Protein AF-A0A9E5K893-F1 (afdb_monomer_lite)

Sequence (99 aa):
MERKETFTVTRDLVLENSFGTVGAEDGVKLHVTVGIKEDEAYGWFECYDIKSTGGDWYAEGGLWMEGKKVVDYDGVFCLPDFVISKLKSWGYDTSEVEL

pLDDT: mean 95.45, std 3.92, range [74.25, 98.56]

Structure (mmCIF, N/CA/C/O backbone):
data_AF-A0A9E5K893-F1
#
_entry.id   AF-A0A9E5K893-F1
#
loop_
_atom_site.group_PDB
_atom_site.id
_atom_site.type_symbol
_atom_site.label_atom_id
_atom_site.label_alt_id
_atom_site.label_comp_id
_atom_site.label_asym_id
_atom_site.label_entity_id
_atom_site.label_seq_id
_atom_site.pdbx_PDB_ins_code
_atom_site.Cartn_x
_atom_site.Cartn_y
_atom_site.Cartn_z
_atom_site.occupancy
_atom_site.B_iso_or_equiv
_atom_site.auth_seq_id
_atom_site.auth_comp_id
_atom_site.auth_asym_id
_atom_site.auth_atom_id
_atom_site.pdbx_PDB_model_num
ATOM 1 N N . MET A 1 1 ? -3.475 5.158 18.769 1.00 74.25 1 MET A N 1
ATOM 2 C CA . MET A 1 1 ? -2.300 4.250 18.779 1.00 74.25 1 MET A CA 1
ATOM 3 C C . MET A 1 1 ? -1.813 4.169 17.353 1.00 74.25 1 MET A C 1
ATOM 5 O O . MET A 1 1 ? -2.636 3.968 16.468 1.00 74.25 1 MET A O 1
A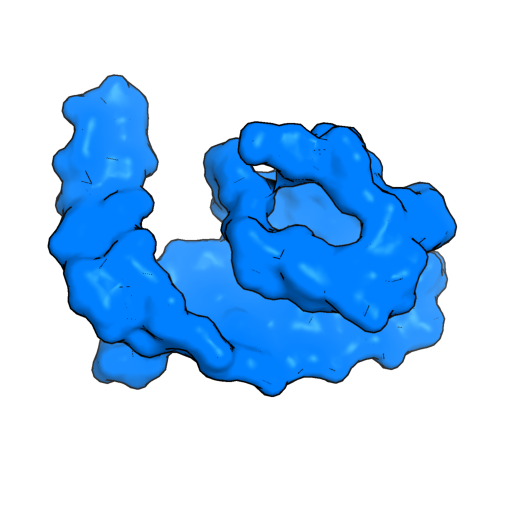TOM 9 N N . GLU A 1 2 ? -0.515 4.357 17.132 1.00 86.94 2 GLU A N 1
ATOM 10 C CA . GLU A 1 2 ? 0.056 4.316 15.787 1.00 86.94 2 GLU A CA 1
ATOM 11 C C . GLU A 1 2 ? 0.634 2.927 15.500 1.00 86.94 2 GLU A C 1
ATOM 13 O O . GLU A 1 2 ? 1.414 2.388 16.291 1.00 86.94 2 GLU A O 1
ATOM 18 N N . ARG A 1 3 ? 0.246 2.343 14.366 1.00 94.88 3 ARG A N 1
ATOM 19 C CA . ARG A 1 3 ? 0.822 1.109 13.833 1.00 94.88 3 ARG A CA 1
ATOM 20 C C . ARG A 1 3 ? 1.347 1.384 12.436 1.00 94.88 3 ARG A C 1
ATOM 22 O O . ARG A 1 3 ? 0.612 1.882 11.595 1.00 94.88 3 ARG A O 1
ATOM 29 N N . LYS A 1 4 ? 2.601 1.023 12.178 1.00 97.38 4 LYS A N 1
ATOM 30 C CA . LYS A 1 4 ? 3.253 1.218 10.882 1.00 97.38 4 LYS A CA 1
ATOM 31 C C . LYS A 1 4 ? 4.156 0.037 10.569 1.00 97.38 4 LYS A C 1
ATOM 33 O O . LYS A 1 4 ? 4.876 -0.436 11.446 1.00 97.38 4 LYS A O 1
ATOM 38 N N . GLU A 1 5 ? 4.151 -0.408 9.320 1.00 98.12 5 GLU A N 1
ATOM 39 C CA . GLU A 1 5 ? 5.104 -1.399 8.827 1.00 98.12 5 GLU A CA 1
ATOM 40 C C . GLU A 1 5 ? 5.488 -1.098 7.389 1.00 98.12 5 GLU A C 1
ATOM 42 O O . GLU A 1 5 ? 4.686 -0.606 6.594 1.00 98.12 5 GLU A O 1
ATOM 47 N N . THR A 1 6 ? 6.728 -1.442 7.075 1.00 98.06 6 THR A N 1
ATOM 48 C CA . THR A 1 6 ? 7.315 -1.286 5.758 1.00 98.06 6 THR A CA 1
ATOM 49 C C . THR A 1 6 ? 7.845 -2.635 5.290 1.00 98.06 6 THR A C 1
ATOM 51 O O . THR A 1 6 ? 8.515 -3.338 6.049 1.00 98.06 6 THR A O 1
ATOM 54 N N . PHE A 1 7 ? 7.535 -3.014 4.054 1.00 98.19 7 PHE A N 1
ATOM 55 C CA . PHE A 1 7 ? 7.890 -4.308 3.479 1.00 98.19 7 PHE A CA 1
ATOM 56 C C . PHE A 1 7 ? 8.115 -4.207 1.966 1.00 98.19 7 PHE A C 1
ATOM 58 O O . PHE A 1 7 ? 7.771 -3.213 1.331 1.00 98.19 7 PHE A O 1
ATOM 65 N N . THR A 1 8 ? 8.722 -5.241 1.383 1.00 98.12 8 THR A N 1
ATOM 66 C CA . THR A 1 8 ? 8.953 -5.327 -0.064 1.00 98.12 8 THR A CA 1
ATOM 67 C C . THR A 1 8 ? 8.022 -6.349 -0.689 1.00 98.12 8 THR A C 1
ATOM 69 O O . THR A 1 8 ? 7.842 -7.441 -0.148 1.00 98.12 8 THR A O 1
ATOM 72 N N . VAL A 1 9 ? 7.488 -6.019 -1.862 1.00 97.75 9 VAL A N 1
ATOM 73 C CA . VAL A 1 9 ? 6.759 -6.963 -2.717 1.00 97.75 9 VAL A CA 1
ATOM 74 C C . VAL A 1 9 ? 7.307 -6.928 -4.136 1.00 97.75 9 VAL A C 1
ATOM 76 O O . VAL A 1 9 ? 7.997 -5.991 -4.534 1.00 97.75 9 VAL A O 1
ATOM 79 N N . THR A 1 10 ? 7.021 -7.973 -4.901 1.00 97.94 10 THR A N 1
ATOM 80 C CA . THR A 1 10 ? 7.272 -8.009 -6.344 1.00 97.94 10 THR A CA 1
ATOM 81 C C . THR A 1 10 ? 5.939 -8.188 -7.051 1.00 97.94 10 THR A C 1
ATOM 83 O O . THR A 1 10 ? 5.140 -9.040 -6.641 1.00 97.94 10 THR A O 1
ATOM 86 N N . ARG A 1 11 ? 5.674 -7.336 -8.040 1.00 96.69 11 ARG A N 1
ATOM 87 C CA . ARG A 1 11 ? 4.414 -7.285 -8.783 1.00 96.69 11 ARG A CA 1
ATOM 88 C C . ARG A 1 11 ? 4.679 -6.961 -10.245 1.00 96.69 11 ARG A C 1
ATOM 90 O O . ARG A 1 11 ? 5.614 -6.227 -10.551 1.00 96.69 11 ARG A O 1
ATOM 97 N N . ASP A 1 12 ? 3.820 -7.486 -11.099 1.00 96.44 12 ASP A N 1
ATOM 98 C CA . ASP A 1 12 ? 3.685 -7.012 -12.469 1.00 96.44 12 ASP A CA 1
ATOM 99 C C . ASP A 1 12 ? 2.749 -5.802 -12.416 1.00 96.44 12 ASP A C 1
ATOM 101 O O . ASP A 1 12 ? 1.691 -5.864 -11.782 1.00 96.44 12 ASP A O 1
ATOM 105 N N . LEU A 1 13 ? 3.181 -4.676 -12.978 1.00 94.75 13 LEU A N 1
ATOM 106 C CA . LEU A 1 13 ? 2.484 -3.401 -12.863 1.00 94.75 13 LEU A CA 1
ATOM 107 C C . LEU A 1 13 ? 1.971 -2.942 -14.216 1.00 94.75 13 LEU A C 1
ATOM 109 O O . LEU A 1 13 ? 2.647 -3.065 -15.235 1.00 94.75 13 LEU A O 1
ATOM 113 N N . VAL A 1 14 ? 0.775 -2.363 -14.189 1.00 92.94 14 VAL A N 1
ATOM 114 C CA . VAL A 1 14 ? 0.127 -1.730 -15.332 1.00 92.94 14 VAL A CA 1
ATOM 115 C C . VAL A 1 14 ? -0.388 -0.372 -14.868 1.00 92.94 14 VAL A C 1
ATOM 117 O O . VAL A 1 14 ? -1.097 -0.281 -13.868 1.00 92.94 14 VAL A O 1
ATOM 120 N N . LEU A 1 15 ? -0.011 0.687 -15.581 1.00 89.06 15 LEU A N 1
ATOM 121 C CA . LEU A 1 15 ? -0.536 2.034 -15.393 1.00 89.06 15 LEU A CA 1
ATOM 122 C C . LEU A 1 15 ? -1.576 2.298 -16.478 1.00 89.06 15 LEU A C 1
ATOM 124 O O . LEU A 1 15 ? -1.256 2.272 -17.669 1.00 89.06 15 LEU A O 1
ATOM 128 N N . GLU A 1 16 ? -2.810 2.574 -16.070 1.00 89.75 16 GLU A N 1
ATOM 129 C CA . GLU A 1 16 ? -3.933 2.803 -16.978 1.00 89.75 16 GLU A CA 1
ATOM 130 C C . GLU A 1 16 ? -4.597 4.150 -16.710 1.00 89.75 16 GLU A C 1
ATOM 132 O O . GLU A 1 16 ? -4.655 4.637 -15.582 1.00 89.75 16 GLU A O 1
ATOM 137 N N . ASN A 1 17 ? -5.118 4.756 -17.772 1.00 88.56 17 ASN A N 1
ATOM 138 C CA . ASN A 1 17 ? -6.017 5.898 -17.692 1.00 88.56 17 ASN A CA 1
ATOM 139 C C . ASN A 1 17 ? -7.250 5.652 -18.576 1.00 88.56 17 ASN A C 1
ATOM 141 O O . ASN A 1 17 ? -7.383 4.604 -19.207 1.00 88.56 17 ASN A O 1
ATOM 145 N N . SER A 1 18 ? -8.146 6.636 -18.677 1.00 89.44 18 SER A N 1
ATOM 146 C CA . SER A 1 18 ? -9.378 6.519 -19.474 1.00 89.44 18 SER A CA 1
ATOM 147 C C . SER A 1 18 ? -9.160 6.266 -20.977 1.00 89.44 18 SER A C 1
ATOM 149 O O . SER A 1 18 ? -10.123 5.978 -21.684 1.00 89.44 18 SER A O 1
ATOM 151 N N . PHE A 1 19 ? -7.928 6.391 -21.478 1.00 92.69 19 PHE A N 1
ATOM 152 C CA . PHE A 1 19 ? -7.540 6.137 -22.868 1.00 92.69 19 PHE A CA 1
ATOM 153 C C . PHE A 1 19 ? -6.792 4.803 -23.055 1.00 92.69 19 PHE A C 1
ATOM 155 O O . PHE A 1 19 ? -6.459 4.462 -24.190 1.00 92.69 19 PHE A O 1
ATOM 162 N N . GLY A 1 20 ? -6.556 4.045 -21.978 1.00 92.31 20 GLY A N 1
ATOM 163 C CA . GLY A 1 20 ? -5.910 2.731 -21.986 1.00 92.31 20 GLY A CA 1
ATOM 164 C C . GLY A 1 20 ? -4.607 2.680 -21.185 1.00 92.31 20 GLY A C 1
ATOM 165 O O . GLY A 1 20 ? -4.324 3.540 -20.348 1.00 92.31 20 GLY A O 1
ATOM 166 N N . THR A 1 21 ? -3.809 1.645 -21.446 1.00 94.00 21 THR A N 1
ATOM 167 C CA . THR A 1 21 ? -2.515 1.417 -20.795 1.00 94.00 21 THR A CA 1
ATOM 168 C C . THR A 1 21 ? -1.469 2.431 -21.261 1.00 94.00 21 THR A C 1
ATOM 170 O O . THR A 1 21 ? -1.213 2.570 -22.457 1.00 94.00 21 THR A O 1
ATOM 173 N N . VAL A 1 22 ? -0.826 3.111 -20.312 1.00 93.38 22 VAL A N 1
ATOM 174 C CA . VAL A 1 22 ? 0.259 4.077 -20.558 1.00 93.38 22 VAL A CA 1
ATOM 175 C C . VAL A 1 22 ? 1.629 3.585 -20.084 1.00 93.38 22 VAL A C 1
ATOM 177 O O . VAL A 1 22 ? 2.644 4.165 -20.459 1.00 93.38 22 VAL A O 1
ATOM 180 N N . GLY A 1 23 ? 1.675 2.499 -19.311 1.00 92.38 23 GLY A N 1
ATOM 181 C CA . GLY A 1 23 ? 2.911 1.843 -18.896 1.00 92.38 23 GLY A CA 1
ATOM 182 C C . GLY A 1 23 ? 2.644 0.427 -18.401 1.00 92.38 23 GLY A C 1
ATOM 183 O O . GLY A 1 23 ? 1.587 0.164 -17.833 1.00 92.38 23 GLY A O 1
ATOM 184 N N . ALA A 1 24 ? 3.586 -0.483 -18.631 1.00 95.62 24 ALA A N 1
ATOM 185 C CA . ALA A 1 24 ? 3.552 -1.834 -18.084 1.00 95.62 24 ALA A CA 1
ATOM 186 C C . ALA A 1 24 ? 4.983 -2.339 -17.859 1.00 95.62 24 ALA A C 1
ATOM 188 O O . ALA A 1 24 ? 5.848 -2.134 -18.713 1.00 95.62 24 ALA A O 1
ATOM 189 N N . GLU A 1 25 ? 5.234 -2.981 -16.721 1.00 97.25 25 GLU A N 1
ATOM 190 C CA . GLU A 1 25 ? 6.527 -3.590 -16.389 1.00 97.25 25 GLU A CA 1
ATOM 191 C C . GLU A 1 25 ? 6.307 -4.809 -15.487 1.00 97.25 25 GLU A C 1
ATOM 193 O O . GLU A 1 25 ? 5.616 -4.731 -14.470 1.00 97.25 25 GLU A O 1
ATOM 198 N N . ASP A 1 26 ? 6.919 -5.934 -15.854 1.00 97.12 26 ASP A N 1
ATOM 199 C CA . ASP A 1 26 ? 6.849 -7.175 -15.084 1.00 97.12 26 ASP A CA 1
ATOM 200 C C . ASP A 1 26 ? 7.941 -7.215 -14.006 1.00 97.12 26 ASP A C 1
ATOM 202 O O . ASP A 1 26 ? 9.062 -6.732 -14.197 1.00 97.12 26 ASP A O 1
ATOM 206 N N . GLY A 1 27 ? 7.651 -7.859 -12.875 1.00 97.19 27 GLY A N 1
ATOM 207 C CA . GLY A 1 27 ? 8.649 -8.128 -11.840 1.00 97.19 27 GLY A CA 1
ATOM 208 C C . GLY A 1 27 ? 9.187 -6.888 -11.116 1.00 97.19 27 GLY A C 1
ATOM 209 O O . GLY A 1 27 ? 10.313 -6.915 -10.602 1.00 97.19 27 GLY A O 1
ATOM 210 N N . VAL A 1 28 ? 8.400 -5.814 -11.025 1.00 97.69 28 VAL A N 1
ATOM 211 C CA . VAL A 1 28 ? 8.783 -4.582 -10.326 1.00 97.69 28 VAL A CA 1
ATOM 212 C C . VAL A 1 28 ? 8.855 -4.838 -8.824 1.00 97.69 28 VAL A C 1
ATOM 214 O O . VAL A 1 28 ? 7.906 -5.313 -8.193 1.00 97.69 28 VAL A O 1
ATOM 217 N N . LYS A 1 29 ? 10.003 -4.515 -8.219 1.00 98.25 29 LYS A N 1
ATOM 218 C CA . LYS A 1 29 ? 10.182 -4.555 -6.763 1.00 98.25 29 LYS A CA 1
ATOM 219 C C . LYS A 1 29 ? 9.729 -3.241 -6.147 1.00 98.25 29 LYS A C 1
ATOM 221 O O . LYS A 1 29 ? 10.362 -2.209 -6.370 1.00 98.25 29 LYS A O 1
ATOM 226 N N . LEU A 1 30 ? 8.691 -3.316 -5.326 1.00 98.31 30 LEU A N 1
ATOM 227 C CA . LEU A 1 30 ? 8.108 -2.179 -4.632 1.00 98.31 30 LEU A CA 1
ATOM 228 C C . LEU A 1 30 ? 8.537 -2.147 -3.170 1.00 98.31 30 LEU A C 1
ATOM 230 O O . LEU A 1 30 ? 8.563 -3.178 -2.492 1.00 98.31 30 LEU A O 1
ATOM 234 N N . HIS A 1 31 ? 8.822 -0.951 -2.676 1.00 98.19 31 HIS A N 1
ATOM 235 C CA . HIS A 1 31 ? 8.843 -0.639 -1.259 1.00 98.19 31 HIS A CA 1
ATOM 236 C C . HIS A 1 31 ? 7.445 -0.173 -0.863 1.00 98.19 31 HIS A C 1
ATOM 238 O O . HIS A 1 31 ? 6.924 0.739 -1.492 1.00 98.19 31 HIS A O 1
ATOM 244 N N . VAL A 1 32 ? 6.831 -0.802 0.136 1.00 98.50 32 VAL A N 1
ATOM 245 C CA . VAL A 1 32 ? 5.463 -0.502 0.574 1.00 98.50 32 VAL A CA 1
ATOM 246 C C . VAL A 1 32 ? 5.484 -0.145 2.046 1.00 98.50 32 VAL A C 1
ATOM 248 O O . VAL A 1 32 ? 6.021 -0.897 2.857 1.00 98.50 32 VAL A O 1
ATOM 251 N N . THR A 1 33 ? 4.860 0.968 2.398 1.00 98.56 33 THR A N 1
ATOM 252 C CA . THR A 1 33 ? 4.582 1.367 3.773 1.00 98.56 33 THR A CA 1
ATOM 253 C C . THR A 1 33 ? 3.079 1.409 3.977 1.00 98.56 33 THR A C 1
ATOM 255 O O . THR A 1 33 ? 2.365 1.994 3.172 1.00 98.56 33 THR A O 1
ATOM 258 N N . VAL A 1 34 ? 2.602 0.808 5.066 1.00 98.56 34 VAL A N 1
ATOM 259 C CA . VAL A 1 34 ? 1.212 0.930 5.525 1.00 98.56 34 VAL A CA 1
ATOM 260 C C . VAL A 1 34 ? 1.238 1.459 6.951 1.00 98.56 34 VAL A C 1
ATOM 262 O O . VAL A 1 34 ? 2.015 0.976 7.780 1.00 98.56 34 VAL A O 1
ATOM 265 N N . GLY A 1 35 ? 0.409 2.459 7.228 1.00 98.00 35 GLY A N 1
ATOM 266 C CA . GLY A 1 35 ? 0.297 3.106 8.525 1.00 98.00 35 GLY A CA 1
ATOM 267 C C . GLY A 1 35 ? -1.154 3.304 8.945 1.00 98.00 35 GLY A C 1
ATOM 268 O O . GLY A 1 35 ? -2.034 3.493 8.114 1.00 98.00 35 GLY A O 1
ATOM 269 N N . ILE A 1 36 ? -1.404 3.235 10.248 1.00 97.44 36 ILE A N 1
ATOM 270 C CA . ILE A 1 36 ? -2.717 3.384 10.872 1.00 97.44 36 ILE A CA 1
ATOM 271 C C . ILE A 1 36 ? -2.549 4.233 12.127 1.00 97.44 36 ILE A C 1
ATOM 273 O O . ILE A 1 36 ? -1.739 3.913 12.998 1.00 97.44 36 ILE A O 1
ATOM 277 N N . LYS A 1 37 ? -3.349 5.289 12.231 1.00 94.56 37 LYS A N 1
ATOM 278 C CA . LYS A 1 37 ? -3.574 6.071 13.443 1.00 94.56 37 LYS A CA 1
ATOM 279 C C . LYS A 1 37 ? -4.985 5.791 13.941 1.00 94.56 37 LYS A C 1
ATOM 281 O O . LYS A 1 37 ? -5.953 6.429 13.532 1.00 94.56 37 LYS A O 1
ATOM 286 N N . GLU A 1 38 ? -5.103 4.807 14.826 1.00 83.44 38 GLU A N 1
ATOM 287 C CA . GLU A 1 38 ? -6.407 4.329 15.311 1.00 83.44 38 GLU A CA 1
ATOM 288 C C . GLU A 1 38 ? -7.223 5.430 16.007 1.00 83.44 38 GLU A C 1
ATOM 290 O O . GLU A 1 38 ? -8.447 5.438 15.942 1.00 83.44 38 GLU A O 1
ATOM 295 N N . ASP A 1 39 ? -6.546 6.376 16.654 1.00 89.06 39 ASP A N 1
ATOM 296 C CA . ASP A 1 39 ? -7.143 7.521 17.344 1.00 89.06 39 ASP A CA 1
ATOM 297 C C . ASP A 1 39 ? -7.663 8.611 16.400 1.00 89.06 39 ASP A C 1
ATOM 299 O O . ASP A 1 39 ? -8.548 9.371 16.787 1.00 89.06 39 ASP A O 1
ATOM 303 N N . GLU A 1 40 ? -7.166 8.660 15.164 1.00 91.56 40 GLU A N 1
ATOM 304 C CA . GLU A 1 40 ? -7.628 9.590 14.127 1.00 91.56 40 GLU A CA 1
ATOM 305 C C . GLU A 1 40 ? -8.633 8.934 13.165 1.00 91.56 40 GLU A C 1
ATOM 307 O O . GLU A 1 40 ? -9.064 9.578 12.213 1.00 91.56 40 GLU A O 1
ATOM 312 N N . ALA A 1 41 ? -9.004 7.663 13.391 1.00 93.81 41 ALA A N 1
ATOM 313 C CA . ALA A 1 41 ? -9.838 6.881 12.471 1.00 93.81 41 ALA A CA 1
ATOM 314 C C . ALA A 1 41 ? -9.295 6.891 11.021 1.00 93.81 41 ALA A C 1
ATOM 316 O O . ALA A 1 41 ? -10.049 6.822 10.048 1.00 93.81 41 ALA A O 1
ATOM 317 N N . TYR A 1 42 ? -7.966 6.979 10.889 1.00 96.62 42 TYR A N 1
ATOM 318 C CA . TYR A 1 42 ? -7.273 7.238 9.632 1.00 96.62 42 TYR A CA 1
ATOM 319 C C . TYR A 1 42 ? -6.039 6.349 9.469 1.00 96.62 42 TYR A C 1
ATOM 321 O O . TYR A 1 42 ? -5.328 6.043 10.428 1.00 96.62 42 TYR A O 1
ATOM 329 N N . GLY A 1 43 ? -5.759 5.953 8.237 1.00 97.62 43 GLY A N 1
ATOM 330 C CA . GLY A 1 43 ? -4.554 5.256 7.826 1.00 97.62 43 GLY A CA 1
ATOM 331 C C . GLY A 1 43 ? -4.032 5.789 6.502 1.00 97.62 43 GLY A C 1
ATOM 332 O O . GLY A 1 43 ? -4.660 6.612 5.848 1.00 97.62 43 GLY A O 1
ATOM 333 N N . TRP A 1 44 ? -2.865 5.312 6.105 1.00 98.38 44 TRP A N 1
ATOM 334 C CA . TRP A 1 44 ? -2.258 5.666 4.834 1.00 98.38 44 TRP A CA 1
ATOM 335 C C . TRP A 1 44 ? -1.451 4.500 4.288 1.00 98.38 44 TRP A C 1
ATOM 337 O O . TRP A 1 44 ? -1.013 3.610 5.028 1.00 98.38 44 TRP A O 1
ATOM 347 N N . PHE A 1 45 ? -1.218 4.533 2.987 1.00 98.50 45 PHE A N 1
ATOM 348 C CA . PHE A 1 45 ? -0.230 3.690 2.344 1.00 98.50 45 PHE A CA 1
ATOM 349 C C . PHE A 1 45 ? 0.606 4.512 1.372 1.00 98.50 45 PHE A C 1
ATOM 351 O O . PHE A 1 45 ? 0.161 5.522 0.839 1.00 98.50 45 PHE A O 1
ATOM 358 N N . GLU A 1 46 ? 1.822 4.047 1.142 1.00 98.44 46 GLU A N 1
ATOM 359 C CA . GLU A 1 46 ? 2.719 4.571 0.122 1.00 98.44 46 GLU A CA 1
ATOM 360 C C . GLU A 1 46 ? 3.480 3.389 -0.469 1.00 98.44 46 GLU A C 1
ATOM 362 O O . GLU A 1 46 ? 4.000 2.545 0.269 1.00 98.44 46 GLU A O 1
ATOM 367 N N . CYS A 1 47 ? 3.541 3.304 -1.792 1.00 97.75 47 CYS A N 1
ATOM 368 C CA . CYS A 1 47 ? 4.337 2.314 -2.489 1.00 97.75 47 CYS A CA 1
ATOM 369 C C . CYS A 1 47 ? 5.074 2.911 -3.680 1.00 97.75 47 CYS A C 1
ATOM 371 O O . CYS A 1 47 ? 4.512 3.687 -4.448 1.00 97.75 47 CYS A O 1
ATOM 373 N N . TYR A 1 48 ? 6.330 2.508 -3.846 1.00 97.62 48 TYR A N 1
ATOM 374 C CA . TYR A 1 48 ? 7.175 2.995 -4.926 1.00 97.62 48 TYR A CA 1
ATOM 375 C C . TYR A 1 48 ? 8.182 1.949 -5.385 1.00 97.62 48 TYR A C 1
ATOM 377 O O . TYR A 1 48 ? 8.602 1.094 -4.598 1.00 97.62 48 TYR A O 1
ATOM 385 N N . ASP A 1 49 ? 8.593 1.997 -6.651 1.00 97.81 49 ASP A N 1
ATOM 386 C CA . ASP A 1 49 ? 9.630 1.096 -7.137 1.00 97.81 49 ASP A CA 1
ATOM 387 C C . ASP A 1 49 ? 11.005 1.447 -6.564 1.00 97.81 49 ASP A C 1
ATOM 389 O O . ASP A 1 49 ? 11.435 2.598 -6.484 1.00 97.81 49 ASP A O 1
ATOM 393 N N . ILE A 1 50 ? 11.734 0.405 -6.178 1.00 97.31 50 ILE A N 1
ATOM 394 C CA . ILE A 1 50 ? 13.057 0.547 -5.562 1.00 97.31 50 ILE A CA 1
ATOM 395 C C . ILE A 1 50 ? 14.102 1.007 -6.589 1.00 97.31 50 ILE A C 1
ATOM 397 O O . ILE A 1 50 ? 15.076 1.662 -6.228 1.00 97.31 50 ILE A O 1
ATOM 401 N N . LYS A 1 51 ? 13.915 0.651 -7.865 1.00 96.88 51 LYS A N 1
ATOM 402 C CA . LYS A 1 51 ? 14.881 0.873 -8.951 1.00 96.88 51 LYS A CA 1
ATOM 403 C C . LYS A 1 51 ? 15.083 2.360 -9.242 1.00 96.88 51 LYS A C 1
ATOM 405 O O . LYS A 1 51 ? 16.226 2.798 -9.340 1.00 96.88 51 LYS A O 1
ATOM 410 N N . SER A 1 52 ? 13.996 3.110 -9.372 1.00 96.12 52 SER A N 1
ATOM 411 C CA . SER A 1 52 ? 13.990 4.547 -9.656 1.00 96.12 52 SER A CA 1
ATOM 412 C C . SER A 1 52 ? 13.697 5.395 -8.417 1.00 96.12 52 SER A C 1
ATOM 414 O O . SER A 1 52 ? 13.671 6.621 -8.507 1.00 96.12 52 SER A O 1
ATOM 416 N N . THR A 1 53 ? 13.486 4.763 -7.257 1.00 95.38 53 THR A N 1
ATOM 417 C CA . THR A 1 53 ? 13.057 5.425 -6.015 1.00 95.38 53 THR A CA 1
ATOM 418 C C . THR A 1 53 ? 11.741 6.196 -6.181 1.00 95.38 53 THR A C 1
ATOM 420 O O . THR A 1 53 ? 11.600 7.302 -5.669 1.00 95.38 53 THR A O 1
ATOM 423 N N . GLY A 1 54 ? 10.787 5.604 -6.910 1.00 93.56 54 GLY A N 1
ATOM 424 C CA . GLY A 1 54 ? 9.461 6.176 -7.168 1.00 93.56 54 GLY A CA 1
ATOM 425 C C . GLY A 1 54 ? 9.368 7.133 -8.353 1.00 93.56 54 GLY A C 1
ATOM 426 O O . GLY A 1 54 ? 8.378 7.847 -8.475 1.00 93.56 54 GLY A O 1
ATOM 427 N N . GLY A 1 55 ? 10.384 7.181 -9.215 1.00 94.81 55 GLY A N 1
ATOM 428 C CA . GLY A 1 55 ? 10.339 7.964 -10.451 1.00 94.81 55 GLY A CA 1
ATOM 429 C C . GLY A 1 55 ? 9.478 7.326 -11.545 1.00 94.81 55 GLY A C 1
ATOM 430 O O . GLY A 1 55 ? 8.823 8.050 -12.293 1.00 94.81 55 GLY A O 1
ATOM 431 N N . ASP A 1 56 ? 9.469 5.994 -11.619 1.00 94.06 56 ASP A N 1
ATOM 432 C CA . ASP A 1 56 ? 8.758 5.222 -12.643 1.00 94.06 56 ASP A CA 1
ATOM 433 C C . ASP A 1 56 ? 7.400 4.728 -12.123 1.00 94.06 56 ASP A C 1
ATOM 435 O O . ASP A 1 56 ? 6.389 4.825 -12.820 1.00 94.06 56 ASP A O 1
ATOM 439 N N . TRP A 1 57 ? 7.363 4.229 -10.882 1.00 96.00 57 TRP A N 1
ATOM 440 C CA . TRP A 1 57 ? 6.157 3.702 -10.254 1.00 96.00 57 TRP A CA 1
ATOM 441 C C . TRP A 1 57 ? 6.005 4.257 -8.845 1.00 96.00 57 TRP A C 1
ATOM 443 O O . TRP A 1 57 ? 6.815 3.983 -7.958 1.00 96.00 57 TRP A O 1
ATOM 453 N N . TYR A 1 58 ? 4.924 4.996 -8.629 1.00 95.94 58 TYR A N 1
ATOM 454 C CA . TYR A 1 58 ? 4.578 5.575 -7.341 1.00 95.94 58 TYR A CA 1
ATOM 455 C C . TYR A 1 58 ? 3.063 5.599 -7.170 1.00 95.94 58 TYR A C 1
ATOM 457 O O . TYR A 1 58 ? 2.335 5.972 -8.091 1.00 95.94 58 TYR A O 1
ATOM 465 N N . ALA A 1 59 ? 2.598 5.223 -5.986 1.00 96.00 59 ALA A N 1
ATOM 466 C CA . ALA A 1 59 ? 1.230 5.451 -5.557 1.00 96.00 59 ALA A CA 1
ATOM 467 C C . ALA A 1 59 ? 1.188 5.645 -4.042 1.00 96.00 59 ALA A C 1
ATOM 469 O O . ALA A 1 59 ? 1.901 4.975 -3.294 1.00 96.00 59 ALA A O 1
ATOM 470 N N . GLU A 1 60 ? 0.307 6.521 -3.592 1.00 97.75 60 GLU A N 1
ATOM 471 C CA . GLU A 1 60 ? -0.002 6.721 -2.184 1.00 97.75 60 GLU A CA 1
ATOM 472 C C . GLU A 1 60 ? -1.503 6.912 -2.017 1.00 97.75 60 GLU A C 1
ATOM 474 O O . GLU A 1 60 ? -2.232 7.121 -2.991 1.00 97.75 60 GLU A O 1
ATOM 479 N N . GLY A 1 61 ? -1.970 6.833 -0.780 1.00 98.06 61 GLY A N 1
ATOM 480 C CA . GLY A 1 61 ? -3.373 7.054 -0.510 1.00 98.06 61 GLY A CA 1
ATOM 481 C C . GLY A 1 61 ? -3.736 7.044 0.959 1.00 98.06 61 GLY A C 1
ATOM 482 O O . GLY A 1 61 ? -2.970 6.605 1.824 1.00 98.06 61 GLY A O 1
ATOM 483 N N . GLY A 1 62 ? -4.938 7.545 1.221 1.00 98.06 62 GLY A N 1
ATOM 484 C CA . GLY A 1 62 ? -5.567 7.539 2.533 1.00 98.06 62 GLY A CA 1
ATOM 485 C C . GLY A 1 62 ? -6.454 6.312 2.720 1.00 98.06 62 GLY A C 1
ATOM 486 O O . GLY A 1 62 ? -6.994 5.766 1.760 1.00 98.06 62 GLY A O 1
ATOM 487 N N . LEU A 1 63 ? -6.606 5.892 3.971 1.00 98.12 63 LEU A N 1
ATOM 488 C CA . LEU A 1 63 ? -7.501 4.827 4.410 1.00 98.12 63 LEU A CA 1
ATOM 489 C C . LEU A 1 63 ? -8.414 5.395 5.495 1.00 98.12 63 LEU A C 1
ATOM 491 O O . LEU A 1 63 ? -7.928 5.887 6.514 1.00 98.12 63 LEU A O 1
ATOM 495 N N . TRP A 1 64 ? -9.725 5.298 5.315 1.00 97.56 64 TRP A N 1
ATOM 496 C CA . TRP A 1 64 ? -10.698 5.713 6.323 1.00 97.56 64 TRP A CA 1
ATOM 497 C C . TRP A 1 64 ? -11.219 4.506 7.076 1.00 97.56 64 TRP A C 1
ATOM 499 O O . TRP A 1 64 ? -11.454 3.441 6.497 1.00 97.56 64 TRP A O 1
ATOM 509 N N . MET A 1 65 ? -11.381 4.667 8.388 1.00 95.69 65 MET A N 1
ATOM 510 C CA . MET A 1 65 ? -11.690 3.550 9.268 1.00 95.69 65 MET A CA 1
ATOM 511 C C . MET A 1 65 ? -12.824 3.845 10.238 1.00 95.69 65 MET A C 1
ATOM 513 O O . MET A 1 65 ? -12.968 4.944 10.758 1.00 95.69 65 MET A O 1
ATOM 517 N N . GLU A 1 66 ? -13.567 2.795 10.566 1.00 95.12 66 GLU A N 1
ATOM 518 C CA . GLU A 1 66 ? -14.511 2.756 11.676 1.00 95.12 66 GLU A CA 1
ATOM 519 C C . GLU A 1 66 ? -14.102 1.618 12.616 1.00 95.12 66 GLU A C 1
ATOM 521 O O . GLU A 1 66 ? -14.408 0.439 12.412 1.00 95.12 66 GLU A O 1
ATOM 526 N N . GLY A 1 67 ? -13.324 1.958 13.647 1.00 93.25 67 GLY A N 1
ATOM 527 C CA . GLY A 1 67 ? -12.714 0.967 14.531 1.00 93.25 67 GLY A CA 1
ATOM 528 C C . GLY A 1 67 ? -11.751 0.053 13.767 1.00 93.25 67 GLY A C 1
ATOM 529 O O . GLY A 1 67 ? -10.721 0.505 13.280 1.00 93.25 67 GLY A O 1
ATOM 530 N N . LYS A 1 68 ? -12.077 -1.242 13.674 1.00 95.00 68 LYS A N 1
ATOM 531 C CA . LYS A 1 68 ? -11.284 -2.234 12.925 1.00 95.00 68 LYS A CA 1
ATOM 532 C C . LYS A 1 68 ? -11.781 -2.477 11.501 1.00 95.00 68 LYS A C 1
ATOM 534 O O . LYS A 1 68 ? -11.354 -3.441 10.879 1.00 95.00 68 LYS A O 1
ATOM 539 N N . LYS A 1 69 ? -12.677 -1.643 10.985 1.00 97.56 69 LYS A N 1
AT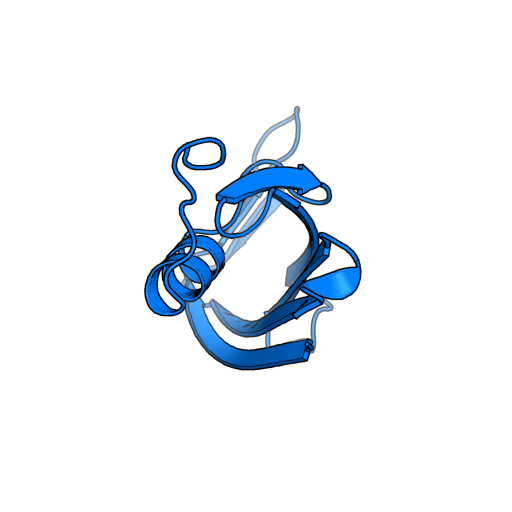OM 540 C CA . LYS A 1 69 ? -13.184 -1.753 9.620 1.00 97.56 69 LYS A CA 1
ATOM 541 C C . LYS A 1 69 ? -12.581 -0.654 8.756 1.00 97.56 69 LYS A C 1
ATOM 543 O O . LYS A 1 69 ? -12.604 0.501 9.165 1.00 97.56 69 LYS A O 1
ATOM 548 N N . VAL A 1 70 ? -12.054 -1.008 7.590 1.00 97.56 70 VAL A N 1
ATOM 549 C CA . VAL A 1 70 ? -11.656 -0.053 6.550 1.00 97.56 70 VAL A CA 1
ATOM 550 C C . VAL A 1 70 ? -12.880 0.188 5.684 1.00 97.56 70 VAL A C 1
ATOM 552 O O . VAL A 1 70 ? -13.410 -0.750 5.090 1.00 97.56 70 VAL A O 1
ATOM 555 N N . VAL A 1 71 ? -13.367 1.424 5.698 1.00 97.56 71 VAL A N 1
ATOM 556 C CA . VAL A 1 71 ? -14.649 1.797 5.088 1.00 97.56 71 VAL A CA 1
ATOM 557 C C . VAL A 1 71 ? -14.482 2.553 3.780 1.00 97.56 71 VAL A C 1
ATOM 559 O O . VAL A 1 71 ? -15.410 2.557 2.982 1.00 97.56 71 VAL A O 1
ATOM 562 N N . ASP A 1 72 ? -13.325 3.179 3.559 1.00 97.62 72 ASP A N 1
ATOM 563 C CA . ASP A 1 72 ? -13.049 3.926 2.334 1.00 97.62 72 ASP A CA 1
ATOM 564 C C . ASP A 1 72 ? -11.538 4.075 2.094 1.00 97.62 72 ASP A C 1
ATOM 566 O O . ASP A 1 72 ? -10.723 3.874 3.006 1.00 97.62 72 ASP A O 1
ATOM 570 N N . TYR A 1 73 ? -11.166 4.450 0.873 1.00 97.56 73 TYR A N 1
ATOM 571 C CA . TYR A 1 73 ? -9.804 4.802 0.484 1.00 97.56 73 TYR A CA 1
ATOM 572 C C . TYR A 1 73 ? -9.799 5.884 -0.602 1.00 97.56 73 TYR A C 1
ATOM 574 O O . TYR A 1 73 ? -10.745 6.024 -1.368 1.00 97.56 73 TYR A O 1
ATOM 582 N N . ASP A 1 74 ? -8.697 6.623 -0.700 1.00 97.06 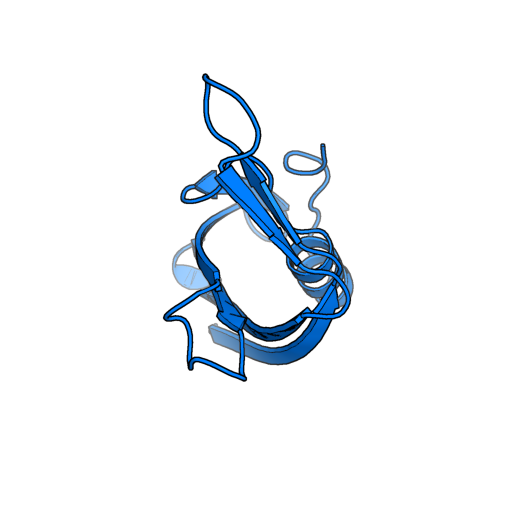74 ASP A N 1
ATOM 583 C CA . ASP A 1 74 ? -8.480 7.604 -1.772 1.00 97.06 74 ASP A CA 1
ATOM 584 C C . ASP A 1 74 ? -7.016 7.577 -2.233 1.00 97.06 74 ASP A C 1
ATOM 586 O O . ASP A 1 74 ? -6.145 7.118 -1.495 1.00 97.06 74 ASP A O 1
ATOM 590 N N . GLY A 1 75 ? -6.745 8.060 -3.447 1.00 94.81 75 GLY A N 1
ATOM 591 C CA . GLY A 1 75 ? -5.413 8.152 -4.062 1.00 94.81 75 GLY A CA 1
ATOM 592 C C . GLY A 1 75 ? -5.130 7.114 -5.155 1.00 94.81 75 GLY A C 1
ATOM 593 O O . GLY A 1 75 ? -4.224 7.296 -5.967 1.00 94.81 75 GLY A O 1
ATOM 594 N N . VAL A 1 76 ? -5.936 6.053 -5.242 1.00 93.62 76 VAL A N 1
ATOM 595 C CA . VAL A 1 76 ? -5.809 4.978 -6.241 1.00 93.62 76 VAL A CA 1
ATOM 596 C C . VAL A 1 76 ? -7.175 4.563 -6.776 1.00 93.62 76 VAL A C 1
ATOM 598 O O . VAL A 1 76 ? -8.190 4.756 -6.119 1.00 93.62 76 VAL A O 1
ATOM 601 N N . PHE A 1 77 ? -7.208 3.957 -7.966 1.00 91.00 77 PHE A N 1
ATOM 602 C CA . PHE A 1 77 ? -8.451 3.418 -8.531 1.00 91.00 77 PHE A CA 1
ATOM 603 C C . PHE A 1 77 ? -8.979 2.223 -7.720 1.00 91.00 77 PHE A C 1
ATOM 605 O O . PHE A 1 77 ? -10.158 2.154 -7.381 1.00 91.00 77 PHE A O 1
ATOM 612 N N . CYS A 1 78 ? -8.084 1.297 -7.378 1.00 92.94 78 CYS A N 1
ATOM 613 C CA . CYS A 1 78 ? -8.357 0.145 -6.528 1.00 92.94 78 CYS A CA 1
ATOM 614 C C . CYS A 1 78 ? -7.272 0.032 -5.463 1.00 92.94 78 CYS A C 1
ATOM 616 O O . CYS A 1 78 ? -6.097 0.296 -5.738 1.00 92.94 78 CYS A O 1
ATOM 618 N N . LEU A 1 79 ? -7.659 -0.345 -4.245 1.00 95.94 79 LEU A N 1
ATOM 619 C CA . LEU A 1 79 ? -6.694 -0.530 -3.173 1.00 95.94 79 LEU A CA 1
ATOM 620 C C . LEU A 1 79 ? -5.809 -1.757 -3.479 1.00 95.94 79 LEU A C 1
ATOM 622 O O . LEU A 1 79 ? -6.349 -2.842 -3.707 1.00 95.94 79 LEU A O 1
ATOM 626 N N . PRO A 1 80 ? -4.466 -1.639 -3.479 1.00 95.38 80 PRO A N 1
ATOM 627 C CA . PRO A 1 80 ? -3.611 -2.755 -3.867 1.00 95.38 80 PRO A CA 1
ATOM 628 C C . PRO A 1 80 ? -3.738 -3.975 -2.941 1.00 95.38 80 PRO A C 1
ATOM 630 O O . PRO A 1 80 ? -3.788 -3.853 -1.712 1.00 95.38 80 PRO A O 1
ATOM 633 N N . ASP A 1 81 ? -3.690 -5.174 -3.528 1.00 96.00 81 ASP A N 1
ATOM 634 C CA . ASP A 1 81 ? -3.845 -6.465 -2.839 1.00 96.00 81 ASP A CA 1
ATOM 635 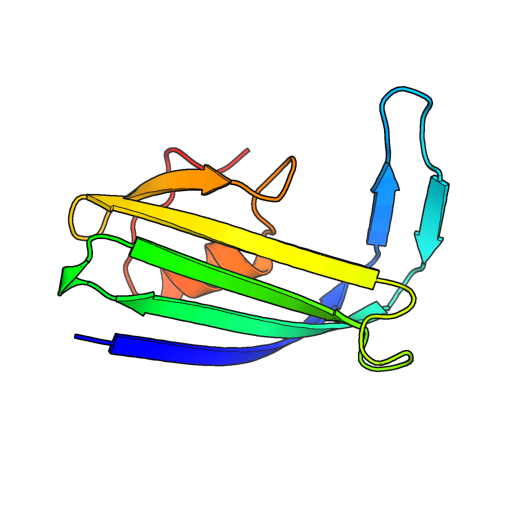C C . ASP A 1 81 ? -2.875 -6.650 -1.658 1.00 96.00 81 ASP A C 1
ATOM 637 O O . ASP A 1 81 ? -3.220 -7.221 -0.618 1.00 96.00 81 ASP A O 1
ATOM 641 N N . PHE A 1 82 ? -1.652 -6.141 -1.793 1.00 96.75 82 PHE A N 1
ATOM 642 C CA . PHE A 1 82 ? -0.623 -6.193 -0.765 1.00 96.75 82 PHE A CA 1
ATOM 643 C C . PHE A 1 82 ? -0.908 -5.249 0.416 1.00 96.75 82 PHE A C 1
ATOM 645 O O . PHE A 1 82 ? -0.505 -5.563 1.539 1.00 96.75 82 PHE A O 1
ATOM 652 N N . VAL A 1 83 ? -1.638 -4.145 0.205 1.00 97.88 83 VAL A N 1
ATOM 653 C CA . VAL A 1 83 ? -2.124 -3.269 1.287 1.00 97.88 83 VAL A CA 1
ATOM 654 C C . VAL A 1 83 ? -3.282 -3.953 2.013 1.00 97.88 83 VAL A C 1
ATOM 656 O O . VAL A 1 83 ? -3.231 -4.094 3.236 1.00 97.88 83 VAL A O 1
ATOM 659 N N . ILE A 1 84 ? -4.259 -4.492 1.272 1.00 97.94 84 ILE A N 1
ATOM 660 C CA . ILE A 1 84 ? -5.384 -5.272 1.824 1.00 97.94 84 ILE A CA 1
ATOM 661 C C . ILE A 1 84 ? -4.868 -6.442 2.671 1.00 97.94 84 ILE A C 1
ATOM 663 O O . ILE A 1 84 ? -5.262 -6.619 3.824 1.00 97.94 84 ILE A O 1
ATOM 667 N N . SER A 1 85 ? -3.920 -7.216 2.139 1.00 97.88 85 SER A N 1
ATOM 668 C CA . SER A 1 85 ? -3.319 -8.355 2.843 1.00 97.88 85 SER A CA 1
ATOM 669 C C . SER A 1 85 ? -2.637 -7.933 4.146 1.00 97.88 85 SER A C 1
ATOM 671 O O . SER A 1 85 ? -2.737 -8.631 5.161 1.00 97.88 85 SER A O 1
ATOM 673 N N . LYS A 1 86 ? -1.966 -6.773 4.150 1.00 98.00 86 LYS A N 1
ATOM 674 C CA . LYS A 1 86 ? -1.340 -6.221 5.355 1.00 98.00 86 LYS A CA 1
ATOM 675 C C . LYS A 1 86 ? -2.389 -5.838 6.400 1.00 98.00 86 LYS A C 1
ATOM 677 O O . LYS A 1 86 ? -2.265 -6.274 7.545 1.00 98.00 86 LYS A O 1
ATOM 682 N N . LEU A 1 87 ? -3.440 -5.123 6.008 1.00 97.56 87 LEU A N 1
ATOM 683 C CA . LEU A 1 87 ? -4.550 -4.733 6.885 1.00 97.56 87 LEU A CA 1
ATOM 684 C C . LEU A 1 87 ? -5.249 -5.960 7.497 1.00 97.56 87 LEU A C 1
ATOM 686 O O . LEU A 1 87 ? -5.407 -6.041 8.718 1.00 97.56 87 LEU A O 1
ATOM 690 N N . LYS A 1 88 ? -5.548 -6.982 6.687 1.00 98.00 88 LYS A N 1
ATOM 691 C CA . LYS A 1 88 ? -6.109 -8.258 7.166 1.00 98.00 88 LYS A CA 1
ATOM 692 C C . LYS A 1 88 ? -5.199 -8.950 8.178 1.00 98.00 88 LYS A C 1
ATOM 694 O O . LYS A 1 88 ? -5.669 -9.408 9.218 1.00 98.00 88 LYS A O 1
ATOM 699 N N . SER A 1 89 ? -3.885 -8.979 7.931 1.00 97.81 89 SER A N 1
ATOM 700 C CA . SER A 1 89 ? -2.912 -9.564 8.873 1.00 97.81 89 SER A CA 1
ATOM 701 C C . SER A 1 89 ? -2.890 -8.854 10.233 1.00 97.81 89 SER A C 1
ATOM 703 O O . SER A 1 89 ? -2.481 -9.420 11.246 1.00 97.81 89 SER A O 1
ATOM 705 N N . TRP A 1 90 ? -3.349 -7.604 10.267 1.00 97.00 90 TRP A N 1
ATOM 706 C CA . TRP A 1 90 ? -3.474 -6.793 11.471 1.00 97.00 90 TRP A CA 1
ATOM 707 C C . TRP A 1 90 ? -4.837 -6.932 12.159 1.00 97.00 90 TRP A C 1
ATOM 709 O O . TRP A 1 90 ? -5.033 -6.389 13.250 1.00 97.00 90 TRP A O 1
ATOM 719 N N . GLY A 1 91 ? -5.740 -7.712 11.563 1.00 97.00 91 GLY A N 1
ATOM 720 C CA . GLY A 1 91 ? -7.085 -7.974 12.054 1.00 97.00 91 GLY A CA 1
ATOM 721 C C . GLY A 1 91 ? -8.096 -6.898 11.673 1.00 97.00 91 GLY A C 1
ATOM 722 O O . GLY A 1 91 ? -9.088 -6.767 12.387 1.00 97.00 91 GLY A O 1
ATOM 723 N N . TYR A 1 92 ? -7.830 -6.118 10.621 1.00 97.12 92 TYR A N 1
ATOM 724 C CA . TYR A 1 92 ? -8.813 -5.201 10.049 1.00 97.12 92 TYR A CA 1
ATOM 725 C C . TYR A 1 92 ? -9.744 -5.937 9.079 1.00 97.12 92 TYR A C 1
ATOM 727 O O . TYR A 1 92 ? -9.313 -6.826 8.344 1.00 97.12 92 TYR A O 1
ATOM 735 N N . ASP A 1 93 ? -11.016 -5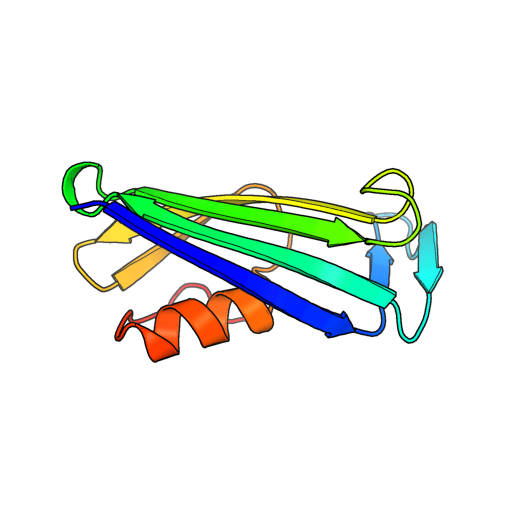.552 9.090 1.00 98.06 93 ASP A N 1
ATOM 736 C CA . ASP A 1 93 ? -12.025 -5.925 8.105 1.00 98.06 93 ASP A CA 1
ATOM 737 C C . ASP A 1 93 ? -11.934 -4.973 6.907 1.00 98.06 93 ASP A C 1
ATOM 739 O O . ASP A 1 93 ? -12.058 -3.760 7.065 1.00 98.06 93 ASP A O 1
ATOM 743 N N . THR A 1 94 ? -11.692 -5.523 5.721 1.00 98.06 94 THR A N 1
ATOM 744 C CA . THR A 1 94 ? -11.525 -4.787 4.457 1.00 98.06 94 THR A CA 1
ATOM 745 C C . THR A 1 94 ? -12.636 -5.089 3.451 1.00 98.06 94 THR A C 1
ATOM 747 O O . THR A 1 94 ? -12.516 -4.728 2.287 1.00 98.06 94 THR A O 1
ATOM 750 N N . SER A 1 95 ? -13.723 -5.736 3.883 1.00 97.44 95 SER A N 1
ATOM 751 C CA . SER A 1 95 ? -14.794 -6.211 2.996 1.00 97.44 95 SER A CA 1
ATOM 752 C C . SER A 1 95 ? -15.468 -5.129 2.139 1.00 97.44 95 SER A C 1
ATOM 754 O O . SER A 1 95 ? -15.984 -5.461 1.079 1.00 97.44 95 SER A O 1
ATOM 756 N N . GLU A 1 96 ? -15.448 -3.859 2.554 1.00 96.00 96 GLU A N 1
ATOM 757 C CA . GLU A 1 96 ? -16.032 -2.732 1.797 1.00 96.00 96 GLU A CA 1
ATOM 758 C C . GLU A 1 96 ? -15.120 -2.201 0.683 1.00 96.00 96 GLU A C 1
ATOM 760 O O . GLU A 1 96 ? -15.586 -1.525 -0.227 1.00 96.00 96 GLU A O 1
ATOM 765 N N . VAL A 1 97 ? -13.815 -2.473 0.767 1.00 95.81 97 VAL A N 1
ATOM 766 C CA . VAL A 1 97 ? -12.789 -1.877 -0.109 1.00 95.81 97 VAL A CA 1
ATOM 767 C C . VAL A 1 97 ? -12.077 -2.913 -0.982 1.00 95.81 97 VAL A C 1
ATOM 769 O O . VAL A 1 97 ? -11.103 -2.604 -1.666 1.00 95.81 97 VAL A O 1
ATOM 772 N N . GLU A 1 98 ? -12.545 -4.158 -0.941 1.00 92.75 98 GLU A N 1
ATOM 773 C CA . GLU A 1 98 ? -12.109 -5.235 -1.823 1.00 92.75 98 GLU A CA 1
ATOM 774 C C . GLU A 1 98 ? -12.913 -5.185 -3.128 1.00 92.75 98 GLU A C 1
ATOM 776 O O . GLU A 1 98 ? -14.143 -5.232 -3.101 1.00 92.75 98 GLU A O 1
ATOM 781 N N . LEU A 1 99 ? -12.207 -5.093 -4.260 1.00 79.81 99 LEU A N 1
ATOM 782 C CA . LEU A 1 99 ? -12.771 -5.143 -5.614 1.00 79.81 99 LEU A CA 1
ATOM 783 C C . LEU A 1 99 ? -12.535 -6.505 -6.272 1.00 79.81 99 LE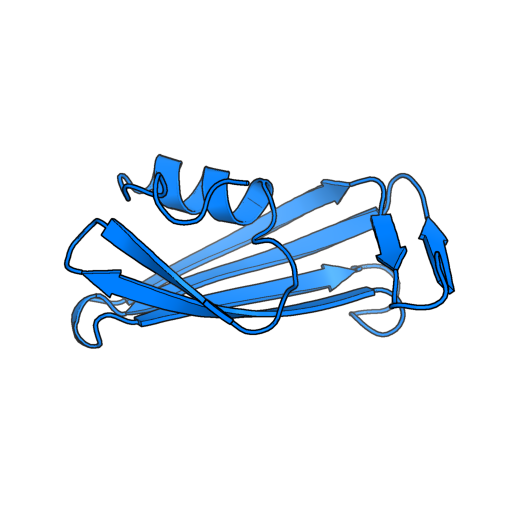U A C 1
ATOM 785 O O . LEU A 1 99 ? -11.455 -7.097 -6.037 1.00 79.81 99 LEU A O 1
#

Secondary structure (DSSP, 8-state):
-EEEEEEEEEEEEEEEETTEEEEEEEEEEEEEEEEEEGGGTEEEEEEEETTTTSSSSEEEEEEEEETTEEEEEESSSS--HHHHHHHHHTT-B-TTT--

Foldseek 3Di:
DKDKDKDKDFAWDFDADPVGTPDTDHGFIKIKMKMDDLVVQKIKMKIAGPVVRRPVPIWMKMFGHDRLEGQDMDGDPADDPVNVVVSVVVVHHDPNRHD

Radius of gyration: 13.77 Å; chains: 1; bounding box: 31×19×42 Å